Protein AF-C5T7I9-F1 (afdb_monomer)

Foldseek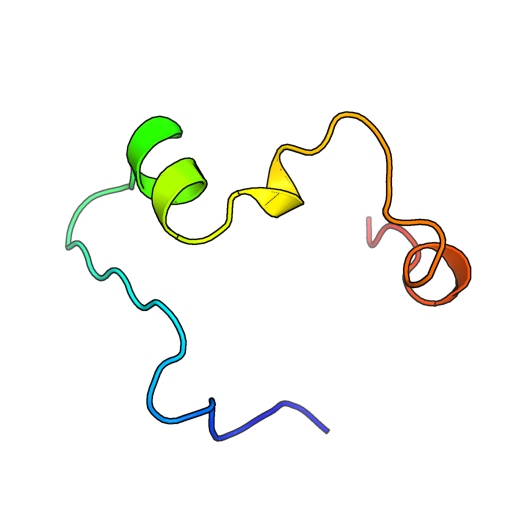 3Di:
DPDPDDDPPQDDDDDPDDDDPVRCCVRPVPVPDPDDDPVCDVVDDDDD

pLDDT: mean 84.29, std 8.48, range [54.78, 95.06]

Sequence (48 aa):
MLASRFASHSPALRSDYPLSDDQIRRVAPSIFADAPHESRSERYSYIP

Solvent-accessible surface area (backbone atoms only — not comparable to full-atom values): 3579 Å² total; per-residue (Å²): 134,83,82,92,70,78,64,99,82,59,75,81,87,88,70,99,56,89,78,52,70,70,62,46,41,75,67,49,49,74,80,74,48,96,62,78,56,78,95,52,41,88,81,53,76,90,81,132

Secondary structure (DSSP, 8-state):
---S---TT------SSPPPHHHHHHH-GGGG-SS--HHHHTT-----

Radius of gyration: 13.5 Å; Cα contacts (8 Å, |Δi|>4): 9; chains: 1; bounding box: 29×28×32 Å

Organism: NCBI:txid573060

Mean predicted aligned error: 6.8 Å

Structure (mmCIF, N/CA/C/O backbone):
data_AF-C5T7I9-F1
#
_entry.id   AF-C5T7I9-F1
#
loop_
_atom_site.group_PDB
_atom_site.id
_atom_site.type_symbol
_atom_site.label_atom_id
_atom_site.label_alt_id
_atom_site.label_comp_id
_atom_site.label_asym_id
_atom_site.label_entity_id
_atom_site.label_seq_id
_atom_site.pdbx_PDB_ins_code
_atom_site.Cartn_x
_atom_site.Cartn_y
_atom_site.Cartn_z
_atom_site.occupancy
_atom_site.B_iso_or_equiv
_atom_site.auth_seq_id
_atom_site.auth_comp_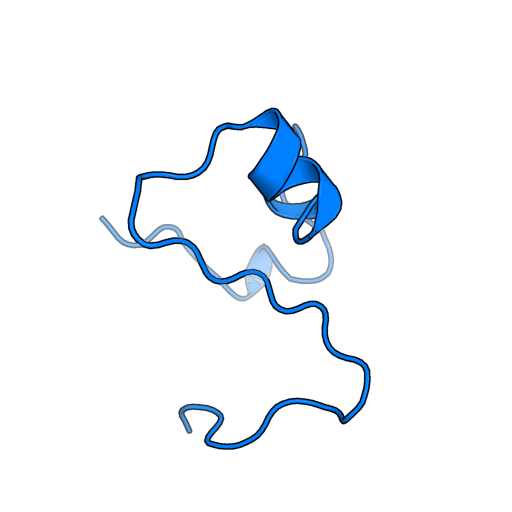id
_atom_site.auth_asym_id
_atom_site.auth_atom_id
_atom_site.pdbx_PDB_model_num
ATOM 1 N N . MET A 1 1 ? 14.930 0.819 13.787 1.00 54.78 1 MET A N 1
ATOM 2 C CA . MET A 1 1 ? 15.906 0.328 12.790 1.00 54.78 1 MET A CA 1
ATOM 3 C C . MET A 1 1 ? 15.239 0.306 11.427 1.00 54.78 1 MET A C 1
ATOM 5 O O . MET A 1 1 ? 14.179 -0.295 11.313 1.00 54.78 1 MET A O 1
ATOM 9 N N . LEU A 1 2 ? 15.822 0.980 10.432 1.00 74.00 2 LEU A N 1
ATOM 10 C CA . LEU A 1 2 ? 15.406 0.867 9.031 1.00 74.00 2 LEU A CA 1
ATOM 11 C C . LEU A 1 2 ? 15.857 -0.503 8.502 1.00 74.00 2 LEU A C 1
ATOM 13 O O . LEU A 1 2 ? 16.975 -0.928 8.787 1.00 74.00 2 LEU A O 1
ATOM 17 N N . ALA A 1 3 ? 14.992 -1.220 7.787 1.00 72.12 3 ALA A N 1
ATOM 18 C CA . ALA A 1 3 ? 15.342 -2.531 7.251 1.00 72.12 3 ALA A CA 1
ATOM 19 C C . ALA A 1 3 ? 16.356 -2.383 6.103 1.00 72.12 3 ALA A C 1
ATOM 21 O O . ALA A 1 3 ? 16.045 -1.790 5.075 1.00 72.12 3 ALA A O 1
ATOM 22 N N . SER A 1 4 ? 17.555 -2.949 6.262 1.00 77.50 4 SER A N 1
ATOM 23 C CA . SER A 1 4 ? 18.597 -2.952 5.217 1.00 77.50 4 SER A CA 1
ATOM 24 C C . SER A 1 4 ? 18.507 -4.151 4.263 1.00 77.50 4 SER A C 1
ATOM 26 O O . SER A 1 4 ? 19.295 -4.260 3.324 1.00 77.50 4 SER A O 1
ATOM 28 N N . ARG A 1 5 ? 17.586 -5.092 4.514 1.00 82.12 5 ARG A N 1
ATOM 29 C CA . ARG A 1 5 ? 17.392 -6.305 3.710 1.00 82.12 5 ARG A CA 1
ATOM 30 C C . ARG A 1 5 ? 15.922 -6.724 3.730 1.00 82.12 5 ARG A C 1
ATOM 32 O O . ARG A 1 5 ? 15.324 -6.805 4.798 1.00 82.12 5 ARG A O 1
ATOM 39 N N . PHE A 1 6 ? 15.379 -7.028 2.557 1.00 85.06 6 PHE A N 1
ATOM 40 C CA . PHE A 1 6 ? 14.060 -7.641 2.388 1.00 85.06 6 PHE A CA 1
ATOM 41 C C . PHE A 1 6 ? 14.186 -9.162 2.211 1.00 85.06 6 PHE A C 1
ATOM 43 O O . PHE A 1 6 ? 15.281 -9.668 1.953 1.00 85.06 6 PHE A O 1
ATOM 50 N N . ALA A 1 7 ? 13.080 -9.895 2.377 1.00 87.31 7 ALA A N 1
ATOM 51 C CA . ALA A 1 7 ? 13.056 -11.341 2.154 1.00 87.31 7 ALA A CA 1
ATOM 52 C C . ALA A 1 7 ? 13.324 -11.665 0.672 1.00 87.31 7 ALA A C 1
ATOM 54 O O . ALA A 1 7 ? 13.000 -10.874 -0.213 1.00 87.31 7 ALA A O 1
ATOM 55 N N . SER A 1 8 ? 13.892 -12.839 0.389 1.00 85.75 8 SER A N 1
ATOM 56 C CA . SER A 1 8 ? 14.321 -13.245 -0.963 1.00 85.75 8 SER A CA 1
ATOM 57 C C . SER A 1 8 ? 13.215 -13.208 -2.024 1.00 85.75 8 SER A C 1
ATOM 59 O O . SER A 1 8 ? 13.507 -13.026 -3.201 1.00 85.75 8 SER A O 1
ATOM 61 N N . HIS A 1 9 ? 11.955 -13.361 -1.616 1.00 84.12 9 HIS A N 1
ATOM 62 C CA . HIS A 1 9 ? 10.783 -13.359 -2.497 1.00 84.12 9 HIS A CA 1
ATOM 63 C C . HIS A 1 9 ? 9.887 -12.134 -2.300 1.00 84.12 9 HIS A C 1
ATOM 65 O O . HIS A 1 9 ? 8.710 -12.158 -2.657 1.00 84.12 9 HIS A O 1
ATOM 71 N N . SER A 1 10 ? 10.417 -11.060 -1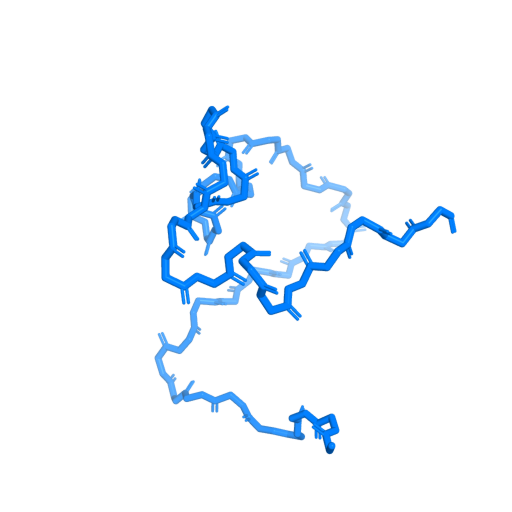.710 1.00 86.50 10 SER A N 1
ATOM 72 C CA . SER A 1 10 ? 9.685 -9.800 -1.644 1.00 86.50 10 SER A CA 1
ATOM 73 C C . SER A 1 10 ? 9.454 -9.253 -3.060 1.00 86.50 10 SER A C 1
ATOM 75 O O . SER A 1 10 ? 10.399 -9.207 -3.851 1.00 86.50 10 SER A O 1
ATOM 77 N N . PRO A 1 11 ? 8.220 -8.839 -3.401 1.00 86.19 11 PRO A N 1
ATOM 78 C CA . PRO A 1 11 ? 7.931 -8.274 -4.710 1.00 86.19 11 PRO A CA 1
ATOM 79 C C . PRO A 1 11 ? 8.737 -6.985 -4.913 1.00 86.19 11 PRO A C 1
ATOM 81 O O . PRO A 1 11 ? 8.783 -6.123 -4.037 1.00 86.19 11 PRO A O 1
ATOM 84 N N . ALA A 1 12 ? 9.375 -6.860 -6.077 1.00 85.75 12 ALA A N 1
ATOM 85 C CA . ALA A 1 12 ? 10.127 -5.678 -6.473 1.00 85.75 12 ALA A CA 1
ATOM 86 C C . ALA A 1 12 ? 9.781 -5.318 -7.920 1.00 85.75 12 ALA A C 1
ATOM 88 O O . ALA A 1 12 ? 9.834 -6.168 -8.808 1.00 85.75 12 ALA A O 1
ATOM 89 N N . LEU A 1 13 ? 9.447 -4.050 -8.151 1.00 88.06 13 LEU A N 1
ATOM 90 C CA . LEU A 1 13 ? 9.234 -3.480 -9.477 1.00 88.06 13 LEU A CA 1
ATOM 91 C C . LEU A 1 13 ? 10.125 -2.248 -9.616 1.00 88.06 13 LEU A C 1
ATOM 93 O O . LEU A 1 13 ? 10.149 -1.395 -8.731 1.00 88.06 13 LEU A O 1
ATOM 97 N N . ARG A 1 14 ? 10.886 -2.183 -10.709 1.00 88.12 14 ARG A N 1
ATOM 98 C CA . ARG A 1 14 ? 11.743 -1.045 -11.058 1.00 88.12 14 ARG A CA 1
ATOM 99 C C . ARG A 1 14 ? 11.356 -0.549 -12.443 1.00 88.12 14 ARG A C 1
ATOM 101 O O . ARG A 1 14 ? 11.104 -1.360 -13.328 1.00 88.12 14 ARG A O 1
ATOM 108 N N . SER A 1 15 ? 11.289 0.765 -12.596 1.00 90.75 15 SER A N 1
ATOM 109 C CA . SER A 1 15 ? 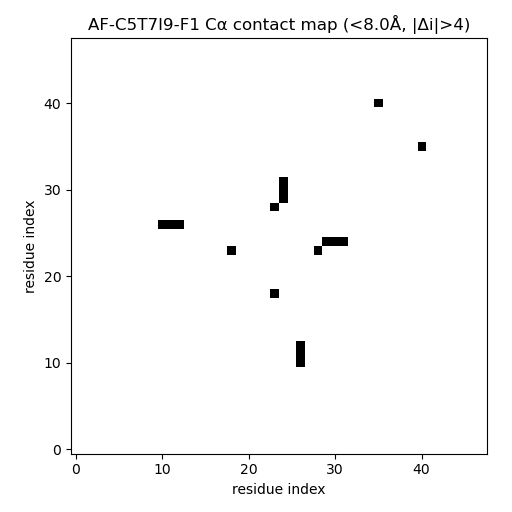10.924 1.444 -13.835 1.00 90.75 15 SER A CA 1
ATOM 110 C C . SER A 1 15 ? 11.662 2.778 -13.888 1.00 90.75 15 SER A C 1
ATOM 112 O O . SER A 1 15 ? 11.807 3.428 -12.852 1.00 90.75 15 SER A O 1
ATOM 114 N N . ASP A 1 16 ? 12.097 3.182 -15.080 1.00 95.06 16 ASP A N 1
ATOM 115 C CA . ASP A 1 16 ? 12.706 4.499 -15.327 1.00 95.06 16 ASP A CA 1
ATOM 116 C C . ASP A 1 16 ? 11.648 5.615 -15.443 1.00 95.06 16 ASP A C 1
ATOM 118 O O . ASP A 1 16 ? 11.970 6.801 -15.471 1.00 95.06 16 ASP A O 1
ATOM 122 N N . TYR A 1 17 ? 10.371 5.227 -15.481 1.00 94.25 17 TYR A N 1
ATOM 123 C CA . TYR A 1 17 ? 9.205 6.104 -15.560 1.00 94.25 17 TYR A CA 1
ATOM 124 C C . TYR A 1 17 ? 8.254 5.862 -14.378 1.00 94.25 17 TYR A C 1
ATOM 126 O O . TYR A 1 17 ? 8.268 4.762 -13.807 1.00 94.25 17 TYR A O 1
ATOM 134 N N . PRO A 1 18 ? 7.395 6.839 -14.023 1.00 93.75 18 PRO A N 1
ATOM 135 C CA . PRO A 1 18 ? 6.387 6.663 -12.981 1.00 93.75 18 PRO A CA 1
ATOM 136 C C . PRO A 1 18 ? 5.510 5.427 -13.219 1.00 93.7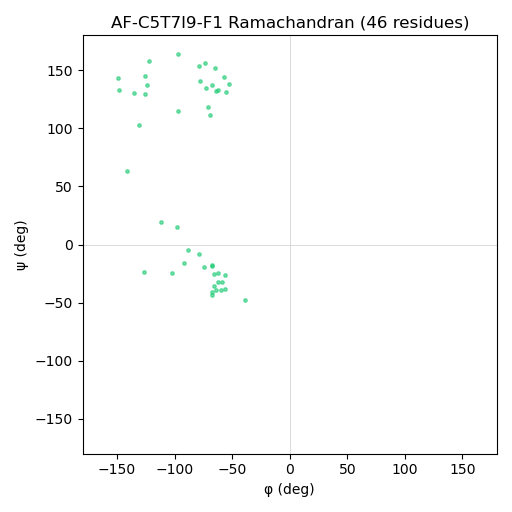5 18 PRO A C 1
ATOM 138 O O . PRO A 1 18 ? 5.097 5.153 -14.345 1.00 93.75 18 PRO A O 1
ATOM 141 N N . LEU A 1 19 ? 5.230 4.685 -12.147 1.00 94.19 19 LEU A N 1
ATOM 142 C CA . LEU A 1 19 ? 4.340 3.529 -12.195 1.00 94.19 19 LEU A CA 1
ATOM 143 C C . LEU A 1 19 ? 2.879 3.983 -12.220 1.00 94.19 19 LEU A C 1
ATOM 145 O O . LEU A 1 19 ? 2.500 4.908 -11.506 1.00 94.19 19 LEU A O 1
ATOM 149 N N . SER A 1 20 ? 2.061 3.289 -13.005 1.00 94.38 20 SER A N 1
ATOM 150 C CA . SER A 1 20 ? 0.600 3.403 -12.944 1.00 94.38 20 SER A CA 1
ATOM 151 C C . SER A 1 20 ? 0.034 2.720 -11.696 1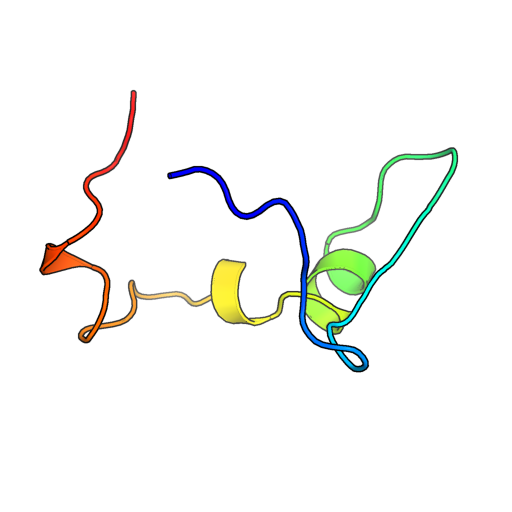.00 94.38 20 SER A C 1
ATOM 153 O O . SER A 1 20 ? 0.630 1.774 -11.172 1.00 94.38 20 SER A O 1
ATOM 155 N N . ASP A 1 21 ? -1.155 3.138 -11.262 1.00 93.88 21 ASP A N 1
ATOM 156 C CA . ASP A 1 21 ? -1.837 2.542 -10.107 1.00 93.88 21 ASP A CA 1
ATOM 157 C C . ASP A 1 21 ? -2.036 1.031 -10.260 1.00 93.88 21 ASP A C 1
ATOM 159 O O . ASP A 1 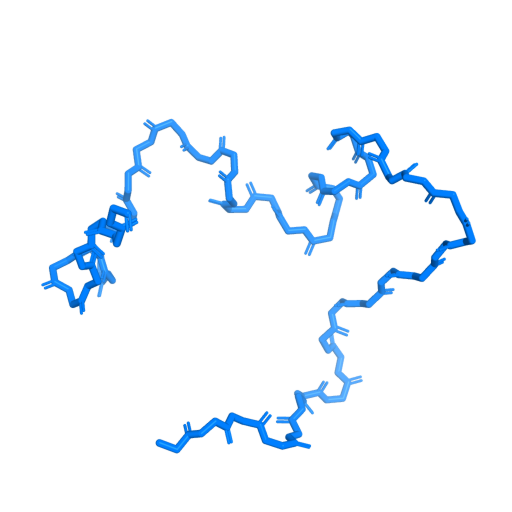21 ? -1.834 0.283 -9.304 1.00 93.88 21 ASP A O 1
ATOM 163 N N . ASP A 1 22 ? -2.341 0.552 -11.469 1.00 93.69 22 ASP A N 1
ATOM 164 C CA . ASP A 1 22 ? -2.486 -0.881 -11.750 1.00 93.69 22 ASP A CA 1
ATOM 165 C C . ASP A 1 22 ? -1.171 -1.648 -11.545 1.00 93.69 22 ASP A C 1
ATOM 167 O O . ASP A 1 22 ? -1.153 -2.754 -10.992 1.00 93.69 22 ASP A O 1
ATOM 171 N N . GLN A 1 23 ? -0.041 -1.051 -11.938 1.00 94.38 23 GLN A N 1
ATOM 172 C CA . GLN A 1 23 ? 1.282 -1.637 -11.714 1.00 94.38 23 GLN A CA 1
ATOM 173 C C . GLN A 1 23 ? 1.634 -1.673 -10.226 1.00 94.38 23 GLN A C 1
ATOM 175 O O . GLN A 1 23 ? 2.168 -2.679 -9.750 1.00 94.38 23 GLN A O 1
ATOM 180 N N . ILE A 1 24 ? 1.311 -0.614 -9.481 1.00 94.19 24 ILE A N 1
ATOM 181 C CA . ILE A 1 24 ? 1.549 -0.562 -8.036 1.00 94.19 24 ILE A CA 1
ATOM 182 C C . ILE A 1 24 ? 0.644 -1.573 -7.321 1.00 94.19 24 ILE A C 1
ATOM 184 O O . ILE A 1 24 ? 1.126 -2.332 -6.479 1.00 94.19 24 ILE A O 1
ATOM 188 N N . ARG A 1 25 ? -0.636 -1.675 -7.702 1.00 93.38 25 ARG A N 1
ATOM 189 C CA . ARG A 1 25 ? -1.607 -2.618 -7.119 1.00 93.38 25 ARG A CA 1
ATOM 190 C C . ARG A 1 25 ? -1.154 -4.069 -7.257 1.00 93.38 25 ARG A C 1
ATOM 192 O O . ARG A 1 25 ? -1.408 -4.872 -6.364 1.00 93.38 25 ARG A O 1
ATOM 199 N N . ARG A 1 26 ? -0.430 -4.406 -8.330 1.00 92.00 26 ARG A N 1
ATOM 200 C CA . ARG A 1 26 ? 0.137 -5.748 -8.529 1.00 92.00 26 ARG A CA 1
ATOM 201 C C . ARG A 1 26 ? 1.218 -6.110 -7.504 1.00 92.00 26 ARG A C 1
ATOM 203 O O . ARG A 1 26 ? 1.318 -7.278 -7.136 1.00 92.00 26 ARG A O 1
ATOM 210 N N . VAL A 1 27 ? 2.040 -5.151 -7.071 1.00 91.88 27 VAL A N 1
ATOM 211 C CA . VAL A 1 27 ? 3.178 -5.407 -6.159 1.00 91.88 27 VAL A CA 1
ATOM 212 C C . VAL A 1 27 ? 2.909 -5.024 -4.708 1.00 91.88 27 VAL A C 1
ATOM 214 O O . VAL A 1 27 ? 3.526 -5.585 -3.806 1.00 91.88 27 VAL A O 1
ATOM 217 N N . ALA A 1 28 ? 1.984 -4.098 -4.477 1.00 91.06 28 ALA A N 1
ATOM 218 C CA . ALA A 1 28 ? 1.628 -3.581 -3.165 1.00 91.06 28 ALA A CA 1
ATOM 219 C C . ALA A 1 28 ? 0.104 -3.364 -3.065 1.00 91.06 28 ALA A C 1
ATOM 221 O O . ALA A 1 28 ? -0.347 -2.236 -2.890 1.00 91.06 28 ALA A O 1
ATOM 222 N N . PRO A 1 29 ? -0.723 -4.421 -3.161 1.00 89.12 29 PRO A N 1
ATOM 223 C CA . PRO A 1 29 ? -2.183 -4.278 -3.192 1.00 89.12 29 PRO A CA 1
ATOM 224 C C . PRO A 1 29 ? -2.756 -3.648 -1.916 1.00 89.12 29 PRO A C 1
ATOM 226 O O . PRO A 1 29 ? -3.740 -2.918 -1.975 1.00 89.12 29 PRO A O 1
ATOM 229 N N . SER A 1 30 ? -2.127 -3.895 -0.764 1.00 86.31 30 SER A N 1
ATOM 230 C CA . SER A 1 30 ? -2.626 -3.464 0.546 1.00 86.31 30 SER A CA 1
ATOM 231 C C . SER A 1 30 ? -2.616 -1.950 0.760 1.00 86.31 30 SER A C 1
ATOM 233 O O . SER A 1 30 ? -3.289 -1.477 1.667 1.00 86.31 30 SER A O 1
ATOM 235 N N . ILE A 1 31 ? -1.859 -1.179 -0.029 1.00 86.94 31 ILE A N 1
ATOM 236 C CA . ILE A 1 31 ? -1.832 0.289 0.111 1.00 86.94 31 ILE A CA 1
ATOM 237 C C . ILE A 1 31 ? -3.104 0.945 -0.440 1.00 86.94 31 ILE A C 1
ATOM 239 O O . ILE A 1 31 ? -3.401 2.080 -0.095 1.00 86.94 31 ILE A O 1
ATOM 243 N N . PHE A 1 32 ? -3.835 0.227 -1.297 1.00 89.56 32 PHE A N 1
ATOM 244 C CA . PHE A 1 32 ? -5.105 0.653 -1.881 1.00 89.56 32 PHE A CA 1
ATOM 245 C C . PHE A 1 32 ? -6.308 0.066 -1.135 1.00 89.56 32 PHE A C 1
ATOM 247 O O . PHE A 1 32 ? -7.401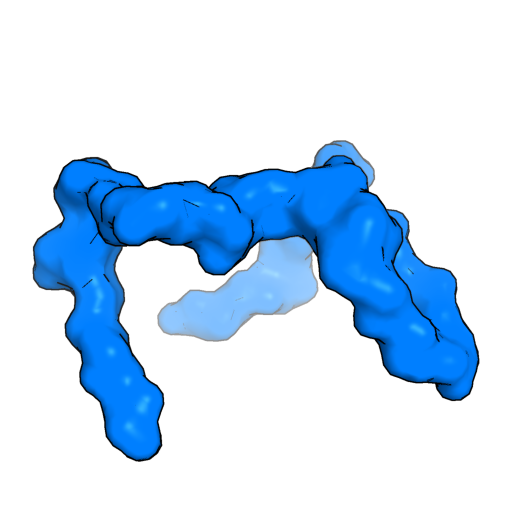 0.011 -1.693 1.00 89.56 32 PHE A O 1
ATOM 254 N N . ALA A 1 33 ? -6.104 -0.461 0.072 1.00 87.75 33 ALA A N 1
ATOM 255 C CA . ALA A 1 33 ? -7.204 -0.935 0.895 1.00 87.75 33 ALA A CA 1
ATOM 256 C C . ALA A 1 33 ? -8.065 0.254 1.347 1.00 87.75 33 ALA A C 1
ATOM 258 O O . ALA A 1 33 ? -7.530 1.276 1.771 1.00 87.75 33 ALA A O 1
ATOM 259 N N . ASP A 1 34 ? -9.389 0.097 1.293 1.00 86.25 34 ASP A N 1
ATOM 260 C CA . ASP A 1 34 ? -10.341 1.157 1.664 1.00 86.25 34 ASP A CA 1
ATOM 261 C C . ASP A 1 34 ? -10.282 1.517 3.155 1.00 86.25 34 ASP A C 1
ATOM 263 O O . ASP A 1 34 ? -10.627 2.629 3.553 1.00 86.25 34 ASP A O 1
ATOM 267 N N . ALA A 1 35 ? -9.848 0.567 3.985 1.00 84.25 35 ALA A N 1
ATOM 268 C CA . ALA A 1 35 ? -9.722 0.731 5.421 1.00 84.25 35 ALA A CA 1
ATOM 269 C C . ALA A 1 35 ? -8.302 0.375 5.895 1.00 84.25 35 ALA A C 1
ATOM 271 O O . ALA A 1 35 ? -7.688 -0.566 5.377 1.00 84.25 35 ALA A O 1
ATOM 272 N N . PRO A 1 36 ? -7.780 1.085 6.911 1.00 81.38 36 PRO A N 1
ATOM 273 C CA . PRO A 1 36 ? -6.524 0.733 7.556 1.00 81.38 36 PRO A CA 1
ATOM 274 C C . PRO A 1 36 ? -6.544 -0.696 8.126 1.00 81.38 36 PRO A C 1
ATOM 276 O O . PRO A 1 36 ? -7.541 -1.155 8.671 1.00 81.38 36 PRO A O 1
ATOM 279 N N . HIS A 1 37 ? -5.416 -1.404 8.066 1.00 81.81 37 HIS A N 1
ATOM 280 C CA . HIS A 1 37 ? -5.312 -2.749 8.637 1.00 81.81 37 HIS A CA 1
ATOM 281 C C . HIS A 1 37 ? -5.360 -2.741 10.173 1.00 81.81 37 HIS A C 1
ATOM 283 O O . HIS A 1 37 ? -4.363 -2.389 10.800 1.00 81.81 37 HIS A O 1
ATOM 289 N N . GLU A 1 38 ? -6.431 -3.266 10.774 1.00 78.06 38 GLU A N 1
ATOM 290 C CA . GLU A 1 38 ? -6.643 -3.374 12.237 1.00 78.06 38 GLU A CA 1
ATOM 291 C C . GLU A 1 38 ? -5.373 -3.735 13.039 1.00 78.06 38 GLU A C 1
ATOM 293 O O . GLU A 1 38 ? -4.997 -3.065 13.991 1.00 78.06 38 GLU A O 1
ATOM 298 N N . SER A 1 39 ? -4.621 -4.749 12.592 1.00 75.31 39 SER A N 1
ATOM 299 C CA . SER A 1 39 ? -3.415 -5.234 13.291 1.00 75.31 39 SER A CA 1
ATOM 300 C C . SER A 1 39 ? -2.219 -4.264 13.323 1.00 75.31 39 SER A C 1
ATOM 302 O O . SER A 1 39 ? -1.260 -4.475 14.082 1.00 75.31 39 SER A O 1
ATOM 304 N N . ARG A 1 40 ? -2.197 -3.253 12.448 1.00 72.19 40 ARG A N 1
ATOM 305 C CA . ARG A 1 40 ? -1.048 -2.351 12.249 1.00 72.19 40 ARG A CA 1
ATOM 306 C C . ARG A 1 40 ? -1.415 -0.877 12.378 1.00 72.19 40 ARG A C 1
ATOM 308 O O . ARG A 1 40 ? -0.521 -0.104 12.710 1.00 72.19 40 ARG A O 1
ATOM 315 N N . SER A 1 41 ? -2.673 -0.501 12.168 1.00 75.56 41 SER A N 1
ATOM 316 C CA . SER A 1 41 ? -3.131 0.894 12.201 1.00 75.56 41 SER A CA 1
ATOM 317 C C . SER A 1 41 ? -2.896 1.568 13.547 1.00 75.56 41 SER A C 1
ATOM 319 O O . SER A 1 41 ? -2.432 2.699 13.582 1.00 75.56 41 SER A O 1
ATOM 321 N N . GLU A 1 42 ? -3.097 0.859 14.661 1.00 77.94 42 GLU A N 1
ATOM 322 C CA . GLU A 1 42 ? -2.849 1.403 16.007 1.00 77.94 42 GLU A CA 1
ATOM 323 C C . GLU A 1 42 ? -1.379 1.790 16.244 1.00 77.94 42 GLU A C 1
ATOM 325 O O . GLU A 1 42 ? -1.074 2.637 17.080 1.00 77.94 42 GLU A O 1
ATOM 330 N N . ARG A 1 43 ? -0.445 1.172 15.507 1.00 79.50 43 ARG A N 1
ATOM 331 C CA . ARG A 1 43 ? 1.001 1.403 15.649 1.00 79.50 43 ARG A CA 1
ATOM 332 C C . ARG A 1 43 ? 1.543 2.495 14.735 1.00 79.50 43 ARG A C 1
ATOM 334 O O . ARG A 1 43 ? 2.668 2.941 14.954 1.00 79.50 43 ARG A O 1
ATOM 341 N N . TYR A 1 44 ? 0.793 2.899 13.714 1.00 76.19 44 TYR A N 1
ATOM 342 C CA . TYR A 1 44 ? 1.257 3.844 12.705 1.00 76.19 44 TYR A CA 1
ATOM 343 C C . TYR A 1 44 ? 0.213 4.943 12.510 1.00 76.19 44 TYR A C 1
ATOM 345 O O . TYR A 1 44 ? -0.797 4.744 11.845 1.00 76.19 44 TYR A O 1
ATOM 353 N N . SER A 1 45 ? 0.480 6.114 13.093 1.00 74.56 45 SER A N 1
ATOM 354 C CA . SER A 1 45 ? -0.306 7.325 12.851 1.00 74.56 45 SER A CA 1
ATOM 355 C C . SER A 1 45 ? 0.094 7.969 11.523 1.00 74.56 45 SER A C 1
ATOM 357 O O . SER A 1 45 ? 1.238 7.835 11.081 1.00 74.56 45 SER A O 1
ATOM 359 N N . TYR A 1 46 ? -0.838 8.702 10.914 1.00 73.62 46 TYR A N 1
ATOM 360 C CA . TYR A 1 46 ? -0.558 9.548 9.756 1.00 73.62 46 TYR A CA 1
ATOM 361 C C . TYR A 1 46 ? 0.569 10.539 10.085 1.00 73.62 46 TYR A C 1
ATOM 363 O O . TYR A 1 46 ? 0.537 11.184 11.137 1.00 73.62 46 TYR A O 1
ATOM 371 N N . ILE A 1 47 ? 1.566 10.629 9.200 1.00 75.06 47 ILE A N 1
ATOM 372 C CA . ILE A 1 47 ? 2.654 11.607 9.289 1.00 75.06 47 ILE A CA 1
ATOM 373 C C . ILE A 1 47 ? 2.269 12.774 8.365 1.00 75.06 47 ILE A C 1
ATOM 375 O O . ILE A 1 47 ? 2.140 12.530 7.164 1.00 75.06 47 ILE A O 1
ATOM 379 N N . PRO A 1 48 ? 2.029 13.984 8.903 1.00 70.31 48 PRO A N 1
ATOM 380 C CA . PRO A 1 48 ? 1.683 15.161 8.110 1.00 70.31 48 PRO A CA 1
ATOM 381 C C . PRO A 1 48 ? 2.855 15.711 7.291 1.00 70.31 48 PRO A C 1
ATOM 383 O O . PRO A 1 48 ? 4.024 15.511 7.699 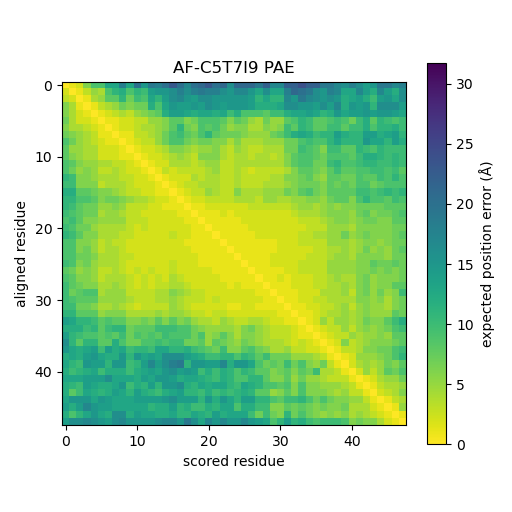1.00 70.31 48 PRO A O 1
#